Protein AF-A0AAV4CLC0-F1 (afdb_monomer_lite)

InterPro domains:
  IPR042799 Talin rod domain-containing protein 1 [PTHR47133] (7-175)

Sequence (178 aa):
MSGGSSSSSSSSSSGDTNARNITLVFDECHTRVQTVSELLLISCVPRPVFTTPSDLALIHDNFDGFRDRVIGQLNKMLLLSREVATQSHSKSIHWRQVSHRVKELTTVTVSLLELSAHISYLMAVKDGEGEGGVLANPGPVDSIHRLTQADLDIRFSCQRLKRSRINDLQPHLLVRKF

Secondary structure (DSSP, 8-state):
-------------HHHHHHHHHHHHHHHHHHHHHHHHIIIIIS-----S--STTTT--SHHHHHHHHHHHHHHHHHHHHHHHHHHHHHTSSS--HHHHHHHHHHHHHHHHHHHHHHHHHHHHHHHHS-TTTT-PPPPP-SSS-HHHHHHHHHHHHHHHHHHHHS-GGG--HHHH----

Radius of gyration: 23.05 Å; chains: 1; bounding box: 68×27×77 Å

pLDDT: mean 80.48, std 16.86, range [33.25, 98.25]

Organism: NCBI:txid259542

Structure (mmCIF, N/CA/C/O backbone):
data_AF-A0AAV4CLC0-F1
#
_entry.id   AF-A0AAV4CLC0-F1
#
loop_
_atom_site.group_PDB
_atom_site.id
_atom_site.type_symbol
_atom_site.label_atom_id
_atom_site.label_alt_id
_atom_site.label_comp_id
_atom_site.label_asym_id
_atom_site.label_entity_id
_atom_site.label_seq_id
_atom_site.pdbx_PDB_ins_code
_atom_site.Cartn_x
_atom_site.Cartn_y
_atom_site.Cartn_z
_atom_site.occupancy
_atom_site.B_iso_or_equiv
_atom_site.auth_seq_id
_atom_site.auth_comp_id
_atom_site.auth_asym_id
_atom_site.auth_atom_id
_atom_site.pdbx_PDB_model_num
ATOM 1 N N . MET A 1 1 ? -40.528 7.754 57.455 1.00 37.47 1 MET A N 1
ATOM 2 C CA . MET A 1 1 ? -39.877 6.431 57.558 1.00 37.47 1 MET A CA 1
ATOM 3 C C . MET A 1 1 ? -40.203 5.708 56.256 1.00 37.47 1 MET A C 1
ATOM 5 O O . MET A 1 1 ? -41.375 5.470 56.023 1.00 37.47 1 MET A O 1
ATOM 9 N N . SER A 1 2 ? -39.329 5.818 55.248 1.00 36.75 2 SER A N 1
ATOM 10 C CA . SER A 1 2 ? -38.358 4.772 54.831 1.00 36.75 2 SER A CA 1
ATOM 11 C C . SER A 1 2 ? -39.069 3.639 54.068 1.00 36.75 2 SER A C 1
ATOM 13 O O . SER A 1 2 ? -39.990 3.070 54.629 1.00 36.75 2 SER A O 1
ATOM 15 N N . GLY A 1 3 ? -38.757 3.227 52.835 1.00 33.25 3 GLY A N 1
ATOM 16 C CA . GLY A 1 3 ? -37.748 3.548 51.808 1.00 33.25 3 GLY A CA 1
ATOM 17 C C . GLY A 1 3 ? -38.359 3.215 50.420 1.00 33.25 3 GLY A C 1
ATOM 18 O O . GLY A 1 3 ? -39.459 2.679 50.361 1.00 33.25 3 GLY A O 1
ATOM 19 N N . GLY A 1 4 ? -37.819 3.615 49.264 1.00 33.44 4 GLY A N 1
ATOM 20 C CA . GLY A 1 4 ? -36.478 3.316 48.744 1.00 33.44 4 GLY A CA 1
ATOM 21 C C . GLY A 1 4 ? -36.472 1.914 48.111 1.00 33.44 4 GLY A C 1
ATOM 22 O O . GLY A 1 4 ? -36.418 0.939 48.849 1.00 33.44 4 GLY A O 1
ATOM 23 N N . SER A 1 5 ? -36.665 1.766 46.792 1.00 40.12 5 SER A N 1
ATOM 24 C CA . SER A 1 5 ? -35.644 1.369 45.779 1.00 40.12 5 SER A CA 1
ATOM 25 C C . SER A 1 5 ? -36.342 0.359 44.834 1.00 40.12 5 SER A C 1
ATOM 27 O O . SER A 1 5 ? -37.236 -0.337 45.293 1.00 40.12 5 SER A O 1
ATOM 29 N N . SER A 1 6 ? -36.070 0.179 43.543 1.00 35.38 6 SER A N 1
ATOM 30 C CA . SER A 1 6 ? -34.904 0.484 42.717 1.00 35.38 6 SER A CA 1
ATOM 31 C C . SER A 1 6 ? -35.300 0.404 41.235 1.00 35.38 6 SER A C 1
ATOM 33 O O . SER A 1 6 ? -35.921 -0.555 40.781 1.00 35.38 6 SER A O 1
ATOM 35 N N . SER A 1 7 ? -34.874 1.401 40.468 1.00 41.22 7 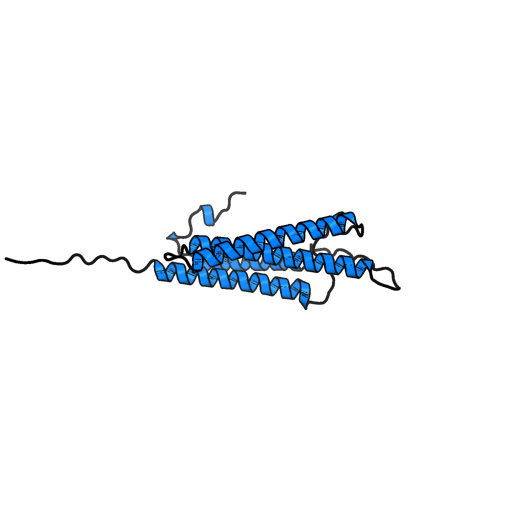SER A N 1
ATOM 36 C CA . SER A 1 7 ? -34.729 1.350 39.019 1.00 41.22 7 SER A CA 1
ATOM 37 C C . SER A 1 7 ? -33.510 0.491 38.660 1.00 41.22 7 SER A C 1
ATOM 39 O O . SER A 1 7 ? -32.392 0.787 39.077 1.00 41.22 7 SER A O 1
ATOM 41 N N . SER A 1 8 ? -33.699 -0.575 37.882 1.00 34.72 8 SER A N 1
ATOM 42 C CA . SER A 1 8 ? -32.598 -1.342 37.291 1.00 34.72 8 SER A CA 1
ATOM 43 C C . SER A 1 8 ? -32.290 -0.800 35.895 1.00 34.72 8 SER A C 1
ATOM 45 O O . SER A 1 8 ? -33.004 -1.073 34.930 1.00 34.72 8 SER A O 1
ATOM 47 N N . SER A 1 9 ? -31.230 -0.005 35.809 1.00 37.38 9 SER A N 1
ATOM 48 C CA . SER A 1 9 ? -30.619 0.493 34.581 1.00 37.38 9 SER A CA 1
ATOM 49 C C . SER A 1 9 ? -29.909 -0.635 33.823 1.00 37.38 9 SER A C 1
ATOM 51 O O . SER A 1 9 ? -28.953 -1.239 34.302 1.00 37.38 9 SER A O 1
ATOM 53 N N . SER A 1 10 ? -30.356 -0.901 32.598 1.00 40.41 10 SER A N 1
ATOM 54 C CA . SER A 1 10 ? -29.668 -1.754 31.629 1.00 40.41 10 SER A CA 1
ATOM 55 C C . SER A 1 10 ? -28.707 -0.914 30.781 1.00 40.41 10 SER A C 1
ATOM 57 O O . SER A 1 10 ? -29.134 -0.249 29.837 1.00 40.41 10 SER A O 1
ATOM 59 N N . SER A 1 11 ? -27.409 -0.943 31.082 1.00 42.81 11 SER A N 1
ATOM 60 C CA . SER A 1 11 ? -26.384 -0.372 30.195 1.00 42.81 11 SER A CA 1
ATOM 61 C C . SER A 1 11 ? -25.010 -1.003 30.439 1.00 42.81 11 SER A C 1
ATOM 63 O O . SER A 1 11 ? -24.164 -0.433 31.124 1.00 42.81 11 SER A O 1
ATOM 65 N N . SER A 1 12 ? -24.779 -2.191 29.878 1.00 39.47 12 SER A N 1
ATOM 66 C CA . SER A 1 12 ? -23.481 -2.882 29.950 1.00 39.47 12 SER A CA 1
ATOM 67 C C . SER A 1 12 ? -23.240 -3.845 28.771 1.00 39.47 12 SER A C 1
ATOM 69 O O . SER A 1 12 ? -22.819 -4.976 28.966 1.00 39.47 12 SER A O 1
ATOM 71 N N . SER A 1 13 ? -23.494 -3.420 27.523 1.00 46.19 13 SER A N 1
ATOM 72 C CA . SER A 1 13 ? -23.220 -4.249 26.320 1.00 46.19 13 SER A CA 1
ATOM 73 C C . SER A 1 13 ? -22.359 -3.579 25.232 1.00 46.19 13 SER A C 1
ATOM 75 O O . SER A 1 13 ? -21.949 -4.225 24.264 1.00 46.19 13 SER A O 1
ATOM 77 N N . SER A 1 14 ? -22.026 -2.294 25.381 1.00 51.78 14 SER A N 1
ATOM 78 C CA . SER A 1 14 ? -21.306 -1.532 24.347 1.00 51.78 14 SER A CA 1
ATOM 79 C C . SER A 1 14 ? -19.787 -1.769 24.337 1.00 51.78 14 SER A C 1
ATOM 81 O O . SER A 1 14 ? -19.145 -1.538 23.315 1.00 51.78 14 SER A O 1
ATOM 83 N N . GLY A 1 15 ? -19.196 -2.231 25.445 1.00 52.69 15 GLY A N 1
ATOM 84 C CA . GLY A 1 15 ? -17.746 -2.454 25.567 1.00 52.69 15 GLY A CA 1
ATOM 85 C C . GLY A 1 15 ? -17.244 -3.649 24.750 1.00 52.69 15 GLY A C 1
ATOM 86 O O . GLY A 1 15 ? -16.343 -3.502 23.924 1.00 52.69 15 GLY A O 1
ATOM 87 N N . ASP A 1 16 ? -17.891 -4.806 24.902 1.00 55.47 16 ASP A N 1
ATOM 88 C CA . ASP A 1 16 ? -17.457 -6.069 24.283 1.00 55.47 16 ASP A CA 1
ATOM 89 C C . ASP A 1 16 ? -17.610 -6.080 22.760 1.00 55.47 16 ASP A C 1
ATOM 91 O O . ASP A 1 16 ? -16.800 -6.662 22.035 1.00 55.47 16 ASP A O 1
ATOM 95 N N . THR A 1 17 ? -18.638 -5.398 22.252 1.00 61.34 17 THR A N 1
ATOM 96 C CA . THR A 1 17 ? -18.890 -5.298 20.808 1.00 61.34 17 THR A CA 1
ATOM 97 C C . THR A 1 17 ? -17.809 -4.459 20.117 1.00 61.34 17 THR A C 1
ATOM 99 O O . THR A 1 17 ? -17.371 -4.792 19.015 1.00 61.34 17 THR A O 1
ATOM 102 N N . ASN A 1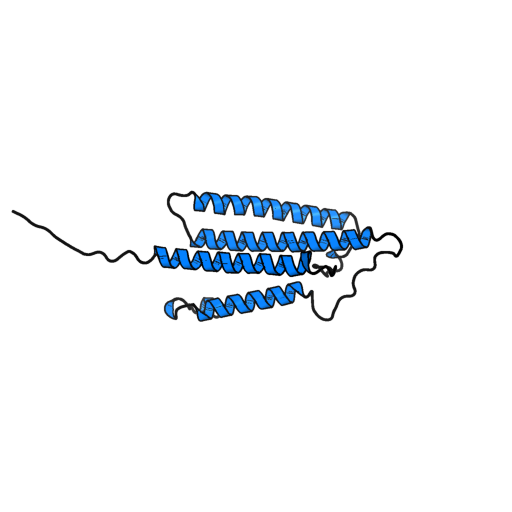 18 ? -17.318 -3.410 20.788 1.00 65.06 18 ASN A N 1
ATOM 103 C CA . ASN A 1 18 ? -16.240 -2.560 20.282 1.00 65.06 18 ASN A CA 1
ATOM 104 C C . ASN A 1 18 ? -14.872 -3.255 20.365 1.00 65.06 18 ASN A C 1
ATOM 106 O O . ASN A 1 18 ? -14.096 -3.165 19.414 1.00 65.06 18 ASN A O 1
ATOM 110 N N . ALA A 1 19 ? -14.615 -4.004 21.444 1.00 64.31 19 ALA A N 1
ATOM 111 C CA . ALA A 1 19 ? -13.394 -4.792 21.622 1.00 64.31 19 ALA A CA 1
ATOM 112 C C . ALA A 1 19 ? -13.263 -5.933 20.587 1.00 64.31 19 ALA A C 1
ATOM 114 O O . ALA A 1 19 ? -12.201 -6.145 20.011 1.00 64.31 19 ALA A O 1
ATOM 115 N N . ARG A 1 20 ? -14.355 -6.639 20.264 1.00 68.56 20 ARG A N 1
ATOM 116 C CA . ARG A 1 20 ? -14.332 -7.671 19.207 1.00 68.56 20 ARG A CA 1
ATOM 117 C C . ARG A 1 20 ? -14.130 -7.083 17.811 1.00 68.56 20 ARG A C 1
ATOM 119 O O . ARG A 1 20 ? -13.479 -7.701 16.973 1.00 68.56 20 ARG A O 1
ATOM 126 N N . ASN A 1 21 ? -14.675 -5.894 17.552 1.00 79.62 21 ASN A N 1
ATOM 127 C CA . ASN A 1 21 ? -14.516 -5.216 16.267 1.00 79.62 21 ASN A CA 1
ATOM 128 C C . ASN A 1 21 ? -13.054 -4.808 16.025 1.00 79.62 21 ASN A C 1
ATOM 130 O O . ASN A 1 21 ? -12.527 -5.043 14.941 1.00 79.62 21 ASN A O 1
ATOM 134 N N . ILE A 1 22 ? -12.373 -4.274 17.046 1.00 85.88 22 ILE A N 1
ATOM 135 C CA . ILE A 1 22 ? -10.964 -3.887 16.918 1.00 85.88 22 ILE A CA 1
ATOM 136 C C . ILE A 1 22 ? -10.052 -5.103 16.684 1.00 85.88 22 ILE A C 1
ATOM 138 O O . ILE A 1 22 ? -9.174 -5.018 15.833 1.00 85.88 22 ILE A O 1
ATOM 142 N N . THR A 1 23 ? -10.287 -6.254 17.330 1.00 87.00 23 THR A N 1
ATOM 143 C CA . THR A 1 23 ? -9.504 -7.480 17.066 1.00 87.00 23 THR A CA 1
ATOM 144 C C . THR A 1 23 ? -9.607 -7.917 15.607 1.00 87.00 23 THR A C 1
ATOM 146 O O . THR A 1 23 ? -8.593 -8.240 15.002 1.00 87.00 23 THR A O 1
ATOM 149 N N . LEU A 1 24 ? -10.807 -7.867 15.016 1.00 87.06 24 LEU A N 1
ATOM 150 C CA . LEU A 1 24 ? -10.994 -8.178 13.594 1.00 87.06 24 LEU A CA 1
ATOM 151 C C . LEU A 1 24 ? -10.258 -7.197 12.679 1.00 87.06 24 LEU A C 1
ATOM 153 O O . LEU A 1 24 ? -9.751 -7.598 11.638 1.00 87.06 24 LEU A O 1
ATOM 157 N N . VAL A 1 25 ? -10.198 -5.918 13.058 1.00 89.94 25 VAL A N 1
ATOM 158 C CA . VAL A 1 25 ? -9.423 -4.918 12.315 1.00 89.94 25 VAL A CA 1
ATOM 159 C C . VAL A 1 25 ? -7.930 -5.216 12.402 1.00 89.94 25 VAL A C 1
ATOM 161 O O . VAL A 1 25 ? -7.255 -5.147 11.384 1.00 89.94 25 VAL A O 1
ATOM 164 N N . PHE A 1 26 ? -7.413 -5.565 13.581 1.00 91.88 26 PHE A N 1
ATOM 165 C CA . PHE A 1 26 ? -6.009 -5.952 13.724 1.00 91.88 26 PHE A CA 1
ATOM 166 C C . PHE A 1 26 ? -5.673 -7.212 12.930 1.00 91.88 26 PHE A C 1
ATOM 168 O O . PHE A 1 26 ? -4.633 -7.228 12.285 1.00 91.88 26 PHE A O 1
ATOM 175 N N . ASP A 1 27 ? -6.547 -8.218 12.938 1.00 91.81 27 ASP A N 1
ATOM 176 C CA . ASP A 1 27 ? -6.388 -9.443 12.148 1.00 91.81 27 ASP A CA 1
ATOM 177 C C . ASP A 1 27 ? -6.350 -9.130 10.643 1.00 91.81 27 ASP A C 1
ATOM 179 O O . ASP A 1 27 ? -5.390 -9.480 9.964 1.00 91.81 27 ASP A O 1
ATOM 183 N N . GLU A 1 28 ? -7.311 -8.340 10.140 1.00 92.19 28 GLU A N 1
ATOM 184 C CA . GLU A 1 28 ? -7.328 -7.867 8.746 1.00 92.19 28 GLU A CA 1
ATOM 185 C C . GLU A 1 28 ? -6.029 -7.129 8.382 1.00 92.19 28 GLU A C 1
ATOM 187 O O . GLU A 1 28 ? -5.407 -7.384 7.347 1.00 92.19 28 GLU A O 1
ATOM 192 N N . CYS A 1 29 ? -5.619 -6.196 9.240 1.00 93.69 29 CYS A N 1
ATOM 193 C CA . CYS A 1 29 ? -4.421 -5.396 9.052 1.00 93.69 29 CYS A CA 1
ATOM 194 C C . CYS A 1 29 ? -3.149 -6.253 9.068 1.00 93.69 29 CYS A C 1
ATOM 196 O O . CYS A 1 29 ? -2.279 -6.065 8.220 1.00 93.69 29 CYS A O 1
ATOM 198 N N . HIS A 1 30 ? -3.059 -7.204 9.996 1.00 94.94 30 HIS A N 1
ATOM 199 C CA . HIS A 1 30 ? -1.950 -8.142 10.112 1.00 94.94 30 HIS A CA 1
ATOM 200 C C . HIS A 1 30 ? -1.853 -9.031 8.872 1.00 94.94 30 HIS A C 1
ATOM 202 O O . HIS A 1 30 ? -0.804 -9.056 8.235 1.00 94.94 30 HIS A O 1
ATOM 208 N N . THR A 1 31 ? -2.948 -9.692 8.476 1.00 93.88 31 THR A N 1
ATOM 209 C CA . THR A 1 31 ? -2.988 -10.527 7.268 1.00 93.88 31 THR A CA 1
ATOM 210 C C . THR A 1 31 ? -2.586 -9.727 6.035 1.00 93.88 31 THR A C 1
ATOM 212 O O . THR A 1 31 ? -1.788 -10.208 5.238 1.00 93.88 31 THR A O 1
ATOM 215 N N . ARG A 1 32 ? -3.067 -8.484 5.889 1.00 92.69 32 ARG A N 1
ATOM 216 C CA . ARG A 1 32 ? -2.694 -7.633 4.751 1.00 92.69 32 ARG A CA 1
ATOM 217 C C . ARG A 1 32 ? -1.189 -7.351 4.715 1.00 92.69 32 ARG A C 1
ATOM 219 O O . ARG A 1 32 ? -0.576 -7.537 3.668 1.00 92.69 32 ARG A O 1
ATOM 226 N N . VAL A 1 33 ? -0.590 -6.934 5.833 1.00 93.31 33 VAL A N 1
ATOM 227 C CA . VAL A 1 33 ? 0.864 -6.685 5.904 1.00 93.31 33 VAL A CA 1
ATOM 228 C C . VAL A 1 33 ? 1.646 -7.967 5.628 1.00 93.31 33 VAL A C 1
ATOM 230 O O . VAL A 1 33 ? 2.573 -7.946 4.820 1.00 93.31 33 VAL A O 1
ATOM 233 N N . GLN A 1 34 ? 1.247 -9.079 6.248 1.00 92.94 34 GLN A N 1
ATOM 234 C CA . GLN A 1 34 ? 1.898 -10.372 6.080 1.00 92.94 34 GLN A CA 1
ATOM 235 C C . GLN A 1 34 ? 1.891 -10.808 4.611 1.00 92.94 34 GLN A C 1
ATOM 237 O O . GLN A 1 34 ? 2.957 -11.022 4.039 1.00 92.94 34 GLN A O 1
ATOM 242 N N . THR A 1 35 ? 0.724 -10.860 3.966 1.00 90.31 35 THR A N 1
ATOM 243 C CA . THR A 1 35 ? 0.608 -11.297 2.569 1.00 90.31 35 THR A CA 1
ATOM 244 C C . THR A 1 35 ? 1.413 -10.409 1.622 1.00 90.31 35 THR A C 1
ATOM 246 O O . THR A 1 35 ? 2.113 -10.923 0.754 1.00 90.31 35 THR A O 1
ATOM 249 N N . VAL A 1 36 ? 1.375 -9.081 1.791 1.00 88.81 36 VAL A N 1
ATOM 250 C CA . VAL A 1 36 ? 2.182 -8.174 0.956 1.00 88.81 36 VAL A CA 1
ATOM 251 C C . VAL A 1 36 ? 3.677 -8.414 1.173 1.00 88.81 36 VAL A C 1
ATOM 253 O O . VAL A 1 36 ? 4.430 -8.470 0.203 1.00 88.81 36 VAL A O 1
ATOM 256 N N . SER A 1 37 ? 4.115 -8.598 2.421 1.00 88.25 37 SER A N 1
ATOM 257 C CA . SER A 1 37 ? 5.522 -8.880 2.726 1.00 88.25 37 SER A CA 1
ATOM 258 C C . SER A 1 37 ? 5.993 -10.211 2.129 1.00 88.25 37 SER A C 1
ATOM 260 O O . SER A 1 37 ? 7.077 -10.274 1.552 1.00 88.25 37 SER A O 1
ATOM 262 N N . GLU A 1 38 ? 5.154 -11.247 2.172 1.00 87.81 38 GLU A N 1
ATOM 263 C CA . GLU A 1 38 ? 5.444 -12.552 1.577 1.00 87.81 38 GLU A CA 1
ATOM 264 C C . GLU A 1 38 ? 5.565 -12.455 0.051 1.00 87.81 38 GLU A C 1
ATOM 266 O O . GLU A 1 38 ? 6.513 -12.971 -0.541 1.00 87.81 38 GLU A O 1
ATOM 271 N N . LEU A 1 39 ? 4.653 -11.723 -0.590 1.00 85.75 39 LEU A N 1
ATOM 272 C CA . LEU A 1 39 ? 4.668 -11.529 -2.037 1.00 85.75 39 LEU A CA 1
ATOM 273 C C . LEU A 1 39 ? 5.849 -10.692 -2.519 1.00 85.75 39 LEU A C 1
ATOM 275 O O . LEU A 1 39 ? 6.413 -11.007 -3.563 1.00 85.75 39 LEU A O 1
ATOM 279 N N . LEU A 1 40 ? 6.200 -9.617 -1.813 1.00 84.56 40 LEU A N 1
ATOM 280 C CA . LEU A 1 40 ? 7.191 -8.652 -2.294 1.00 84.56 40 LEU A CA 1
ATOM 281 C C . LEU A 1 40 ? 8.619 -8.968 -1.851 1.00 84.56 40 LEU A C 1
ATOM 283 O O . LEU A 1 40 ? 9.549 -8.708 -2.607 1.00 84.56 40 LEU A O 1
ATOM 287 N N . LEU A 1 41 ? 8.804 -9.496 -0.640 1.00 72.38 41 LEU A N 1
ATOM 288 C CA . LEU A 1 41 ? 10.132 -9.694 -0.054 1.00 72.38 41 LEU A CA 1
ATOM 289 C C . LEU A 1 41 ? 10.546 -11.166 -0.016 1.00 72.38 41 LEU A C 1
ATOM 291 O O . LEU A 1 41 ? 11.727 -11.462 -0.167 1.00 72.38 41 LEU A O 1
ATOM 295 N N . ILE A 1 42 ? 9.596 -12.089 0.171 1.00 69.06 42 ILE A N 1
ATOM 296 C CA . ILE A 1 42 ? 9.898 -13.518 0.366 1.00 69.06 42 ILE A CA 1
ATOM 297 C C . ILE A 1 42 ? 9.804 -14.309 -0.947 1.00 69.06 42 ILE A C 1
ATOM 299 O O . ILE A 1 42 ? 10.502 -15.306 -1.105 1.00 69.06 42 ILE A O 1
ATOM 303 N N . SER A 1 43 ? 8.998 -13.869 -1.921 1.00 65.94 43 SER A N 1
ATOM 304 C CA . SER A 1 43 ? 8.793 -14.612 -3.177 1.00 65.94 43 SER A CA 1
ATOM 305 C C . SER A 1 43 ? 10.032 -14.704 -4.087 1.00 65.94 43 SER A C 1
ATOM 307 O O . SER A 1 43 ? 9.998 -15.455 -5.058 1.00 65.94 43 SER A O 1
ATOM 309 N N . CYS A 1 44 ? 11.126 -13.990 -3.782 1.00 60.53 44 CYS A N 1
ATOM 310 C CA . CYS A 1 44 ? 12.423 -14.009 -4.483 1.00 60.53 44 CYS A CA 1
ATOM 311 C C . CYS A 1 44 ? 12.385 -13.772 -6.007 1.00 60.53 44 CYS A C 1
ATOM 313 O O . CYS A 1 44 ? 13.417 -13.905 -6.662 1.00 60.53 44 CYS A O 1
ATOM 315 N N . VAL A 1 45 ? 11.242 -13.403 -6.595 1.00 70.12 45 VAL A N 1
ATOM 316 C CA . VAL A 1 45 ? 11.148 -13.039 -8.013 1.00 70.12 45 VAL A CA 1
ATOM 317 C C . VAL A 1 45 ? 11.177 -11.512 -8.116 1.00 70.12 45 VAL A C 1
ATOM 319 O O . VAL A 1 45 ? 10.153 -10.872 -7.864 1.00 70.12 45 VAL A O 1
ATOM 322 N N . PRO A 1 46 ? 12.315 -10.898 -8.491 1.00 71.88 46 PRO A N 1
ATOM 323 C CA . PRO A 1 46 ? 12.419 -9.449 -8.573 1.00 71.88 46 PRO A CA 1
ATOM 324 C C . PRO A 1 46 ? 11.529 -8.940 -9.710 1.00 71.88 46 PRO A C 1
ATOM 326 O O . PRO A 1 46 ? 11.763 -9.208 -10.890 1.00 71.88 46 PRO A O 1
ATOM 329 N N . ARG A 1 47 ? 10.470 -8.213 -9.356 1.00 82.00 47 ARG A N 1
ATOM 330 C CA . ARG A 1 47 ? 9.572 -7.549 -10.303 1.00 82.00 47 ARG A CA 1
ATOM 331 C C . ARG A 1 47 ? 9.333 -6.114 -9.848 1.00 82.00 47 ARG A C 1
ATOM 333 O O . ARG A 1 47 ? 9.208 -5.875 -8.646 1.00 82.00 47 ARG A O 1
ATOM 340 N N . PRO A 1 48 ? 9.222 -5.159 -10.782 1.00 86.50 48 PRO A N 1
ATOM 341 C CA . PRO A 1 48 ? 8.908 -3.791 -10.418 1.00 86.50 48 PRO A CA 1
ATOM 342 C C . PRO A 1 48 ? 7.491 -3.713 -9.841 1.00 86.50 48 PRO A C 1
ATOM 344 O O . PRO A 1 48 ? 6.529 -4.164 -10.462 1.00 86.50 48 PRO A O 1
ATOM 347 N N . VAL A 1 49 ? 7.363 -3.114 -8.655 1.00 88.56 49 VAL A N 1
ATOM 348 C CA . VAL A 1 49 ? 6.055 -2.831 -8.037 1.00 88.56 49 VAL A CA 1
ATOM 349 C C . VAL A 1 49 ? 5.332 -1.688 -8.754 1.00 88.56 49 VAL A C 1
ATOM 351 O O . VAL A 1 49 ? 4.125 -1.755 -8.987 1.00 88.56 49 VAL A O 1
ATOM 354 N N . PHE A 1 50 ? 6.076 -0.648 -9.136 1.00 88.31 50 PHE A N 1
ATOM 355 C CA . PHE A 1 50 ? 5.584 0.466 -9.938 1.00 88.31 50 PHE A CA 1
ATOM 356 C C . PHE A 1 50 ? 6.044 0.304 -11.389 1.00 88.31 50 PHE A C 1
ATOM 358 O O . PHE A 1 50 ? 7.223 0.093 -11.656 1.00 88.31 50 PHE A O 1
ATOM 365 N N . THR A 1 51 ? 5.097 0.361 -12.322 1.00 86.44 51 THR A N 1
ATOM 366 C CA . THR A 1 51 ? 5.315 0.051 -13.744 1.00 86.44 51 THR A CA 1
ATOM 367 C C . THR A 1 51 ? 5.269 1.283 -14.643 1.00 86.44 51 THR A C 1
ATOM 369 O O . THR A 1 51 ? 5.379 1.151 -15.861 1.00 86.44 51 THR A O 1
ATOM 372 N N . THR A 1 52 ? 5.098 2.486 -14.080 1.00 87.50 52 THR A N 1
ATOM 373 C CA . THR A 1 52 ? 5.095 3.700 -14.899 1.00 87.50 52 THR A CA 1
ATOM 374 C C . THR A 1 52 ? 6.503 3.969 -15.446 1.00 87.50 52 THR A C 1
ATOM 376 O O . THR A 1 52 ? 7.488 3.697 -14.753 1.00 87.50 52 THR A O 1
ATOM 379 N N . PRO A 1 53 ? 6.640 4.525 -16.664 1.00 85.44 53 PRO A N 1
ATOM 380 C CA . PRO A 1 53 ? 7.955 4.803 -17.242 1.00 85.44 53 PRO A CA 1
ATOM 381 C C . PRO A 1 53 ? 8.824 5.722 -16.374 1.00 85.44 53 PRO A C 1
ATOM 383 O O . PRO A 1 53 ? 10.038 5.549 -16.328 1.00 85.44 53 PRO A O 1
ATOM 386 N N . SER A 1 54 ? 8.208 6.672 -15.663 1.00 87.75 54 SER A N 1
ATOM 387 C CA . SER A 1 54 ? 8.901 7.564 -14.729 1.00 87.75 54 SER A CA 1
ATOM 388 C C . SER A 1 54 ? 9.449 6.828 -13.510 1.00 87.75 54 SER A C 1
ATOM 390 O O . SER A 1 54 ? 10.572 7.104 -13.107 1.00 87.75 54 SER A O 1
ATOM 392 N N . ASP A 1 55 ? 8.695 5.872 -12.955 1.00 89.19 55 ASP A N 1
ATOM 393 C CA . ASP A 1 55 ? 9.142 5.098 -11.790 1.00 89.19 55 ASP A CA 1
ATOM 394 C C . ASP A 1 55 ? 10.307 4.155 -12.155 1.00 89.19 55 ASP A C 1
ATOM 396 O O . ASP A 1 55 ? 11.184 3.914 -11.333 1.00 89.19 55 ASP A O 1
ATOM 400 N N . LEU A 1 56 ? 10.366 3.663 -13.400 1.00 89.19 56 LEU A N 1
ATOM 401 C CA . LEU A 1 56 ? 11.409 2.741 -13.878 1.00 89.19 56 LEU A CA 1
ATOM 402 C C . LEU A 1 56 ? 12.720 3.423 -14.305 1.00 89.19 56 LEU A C 1
ATOM 404 O O . LEU A 1 56 ? 13.684 2.736 -14.647 1.00 89.19 56 LEU A O 1
ATOM 408 N N . ALA A 1 57 ? 12.774 4.756 -14.322 1.00 88.19 57 ALA A N 1
ATOM 409 C CA . ALA A 1 57 ? 13.940 5.491 -14.796 1.00 88.19 57 ALA A CA 1
ATOM 410 C C . ALA A 1 57 ? 15.150 5.301 -13.858 1.00 88.19 57 ALA A C 1
ATOM 412 O O . ALA A 1 57 ? 15.107 5.661 -12.684 1.00 88.19 57 ALA A O 1
ATOM 413 N N . LEU A 1 58 ? 16.274 4.799 -14.377 1.00 86.19 58 LEU A N 1
ATOM 414 C CA . LEU A 1 58 ? 17.501 4.553 -13.599 1.00 86.19 58 LEU A CA 1
ATOM 415 C C . LEU A 1 58 ? 18.376 5.815 -13.449 1.00 86.19 58 LEU A C 1
ATOM 417 O O . LEU A 1 58 ? 19.599 5.759 -13.571 1.00 86.19 58 LEU A O 1
ATOM 421 N N . ILE A 1 59 ? 17.750 6.968 -13.209 1.00 87.94 59 ILE A N 1
ATOM 422 C CA . ILE A 1 59 ? 18.417 8.271 -13.060 1.00 87.94 59 ILE A CA 1
ATOM 423 C C . ILE A 1 59 ? 18.457 8.703 -11.593 1.00 87.94 59 ILE A C 1
ATOM 425 O O . ILE A 1 59 ? 17.571 8.347 -10.819 1.00 87.94 59 ILE A O 1
ATOM 429 N N . HIS A 1 60 ? 19.465 9.494 -11.216 1.00 86.38 60 HIS A N 1
ATOM 430 C CA . HIS A 1 60 ? 19.658 9.962 -9.837 1.00 86.38 60 HIS A CA 1
ATOM 431 C C . HIS A 1 60 ? 18.405 10.643 -9.260 1.00 86.38 60 HIS A C 1
ATOM 433 O O . HIS A 1 60 ? 17.959 10.276 -8.176 1.00 86.38 60 HIS A O 1
ATOM 439 N N . ASP A 1 61 ? 17.785 11.545 -10.025 1.00 90.38 61 ASP A N 1
ATOM 440 C CA . ASP A 1 61 ? 16.588 12.291 -9.610 1.00 90.38 61 ASP A CA 1
ATOM 441 C C . ASP A 1 61 ? 15.414 11.377 -9.226 1.00 90.38 61 ASP A C 1
ATOM 443 O O . ASP A 1 61 ? 14.638 11.690 -8.324 1.00 90.38 61 ASP A O 1
ATOM 447 N N . ASN A 1 62 ? 15.292 10.213 -9.874 1.00 91.94 62 ASN A N 1
ATOM 448 C CA . ASN A 1 62 ? 14.252 9.245 -9.540 1.00 91.94 62 ASN A CA 1
ATOM 449 C C . ASN A 1 62 ? 14.532 8.577 -8.182 1.00 91.94 62 ASN A C 1
ATOM 451 O O . ASN A 1 62 ? 13.630 8.441 -7.356 1.00 91.94 62 ASN A O 1
ATOM 455 N N . PHE A 1 63 ? 15.793 8.225 -7.899 1.00 92.81 63 PHE A N 1
ATOM 456 C CA . PHE A 1 63 ? 16.191 7.705 -6.586 1.00 92.81 63 PHE A CA 1
ATOM 457 C C . PHE A 1 63 ? 16.000 8.744 -5.470 1.00 92.81 63 PHE A C 1
ATOM 459 O O . PHE A 1 63 ? 15.540 8.379 -4.387 1.00 92.81 63 PHE A O 1
ATOM 466 N N . ASP A 1 64 ? 16.274 10.027 -5.731 1.00 94.62 64 ASP A N 1
ATOM 467 C CA . ASP A 1 64 ? 15.959 11.116 -4.795 1.00 94.62 64 ASP A CA 1
ATOM 468 C C . ASP A 1 64 ? 14.449 11.211 -4.535 1.00 94.62 64 ASP A C 1
ATOM 470 O O . ASP A 1 64 ? 14.020 11.264 -3.380 1.00 94.62 64 ASP A O 1
ATOM 474 N N . GLY A 1 65 ? 13.627 11.130 -5.586 1.00 95.25 65 GLY A N 1
ATOM 475 C CA . GLY A 1 65 ? 12.170 11.100 -5.457 1.00 95.25 65 GLY A CA 1
ATOM 476 C C . GLY A 1 65 ? 11.672 9.920 -4.614 1.00 95.25 65 GLY A C 1
ATOM 477 O O . GLY A 1 65 ? 10.800 10.081 -3.755 1.00 95.25 65 GLY A O 1
ATOM 478 N N . PHE A 1 66 ? 12.251 8.730 -4.795 1.00 95.94 66 PHE A N 1
ATOM 479 C CA . PHE A 1 66 ? 11.947 7.568 -3.959 1.00 95.94 66 PHE A CA 1
ATOM 480 C C . PHE A 1 66 ? 12.403 7.743 -2.508 1.00 95.94 66 PHE A C 1
ATOM 482 O O . PHE A 1 66 ? 11.643 7.405 -1.597 1.00 95.94 66 PHE A O 1
ATOM 489 N N . ARG A 1 67 ? 13.591 8.312 -2.270 1.00 96.31 67 ARG A N 1
ATOM 490 C CA . ARG A 1 67 ? 14.080 8.642 -0.92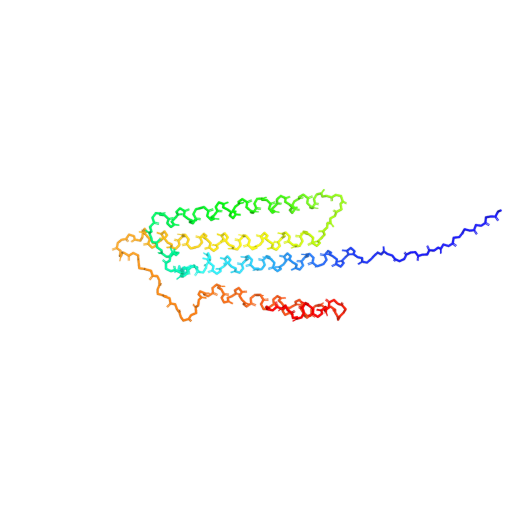3 1.00 96.31 67 ARG A CA 1
ATOM 491 C C . ARG A 1 67 ? 13.111 9.581 -0.209 1.00 96.31 67 ARG A C 1
ATOM 493 O O . ARG A 1 67 ? 12.727 9.314 0.929 1.00 96.31 67 ARG A O 1
ATOM 500 N N . ASP A 1 68 ? 12.675 10.642 -0.876 1.00 97.56 68 ASP A N 1
ATOM 501 C CA . ASP A 1 68 ? 11.772 11.634 -0.291 1.00 97.56 68 ASP A CA 1
ATOM 502 C C . ASP A 1 68 ? 10.390 11.024 0.008 1.00 97.56 68 ASP A C 1
ATOM 504 O O . ASP A 1 68 ? 9.810 11.270 1.072 1.00 97.56 68 ASP A O 1
ATOM 508 N N . ARG A 1 69 ? 9.892 10.133 -0.864 1.00 97.25 69 ARG A N 1
ATOM 509 C CA . ARG A 1 69 ? 8.679 9.332 -0.607 1.00 97.25 69 ARG A CA 1
ATOM 510 C C . ARG A 1 69 ? 8.839 8.437 0.624 1.00 97.25 69 ARG A C 1
ATOM 512 O O . ARG A 1 69 ? 7.934 8.410 1.459 1.00 97.25 69 ARG A O 1
ATOM 519 N N . VAL A 1 70 ? 9.969 7.739 0.769 1.00 97.75 70 VAL A N 1
ATOM 520 C CA . VAL A 1 70 ? 10.271 6.896 1.943 1.00 97.75 70 VAL A CA 1
ATOM 521 C C . VAL A 1 70 ? 10.287 7.730 3.223 1.00 97.75 70 VAL A C 1
ATOM 523 O O . VAL A 1 70 ? 9.618 7.370 4.192 1.00 97.75 70 VAL A O 1
ATOM 526 N N . ILE A 1 71 ? 10.973 8.877 3.221 1.00 98.00 71 ILE A N 1
ATOM 527 C CA . ILE A 1 71 ? 11.003 9.807 4.362 1.00 98.00 71 ILE A CA 1
ATOM 528 C C . ILE A 1 71 ? 9.582 10.262 4.724 1.00 98.00 71 ILE A C 1
ATOM 530 O O . ILE A 1 71 ? 9.197 10.234 5.896 1.00 98.00 71 ILE A O 1
ATOM 534 N N . GLY A 1 72 ? 8.773 10.627 3.726 1.00 98.19 72 GLY A N 1
ATOM 535 C CA . GLY A 1 72 ? 7.372 10.999 3.918 1.00 98.19 72 GLY A CA 1
ATOM 536 C C . GLY A 1 72 ? 6.545 9.895 4.588 1.00 98.19 72 GLY A C 1
ATOM 537 O O . GLY A 1 72 ? 5.808 10.170 5.540 1.00 98.19 72 GLY A O 1
ATOM 538 N N . GLN A 1 73 ? 6.701 8.640 4.149 1.00 97.94 73 GLN A N 1
ATOM 539 C CA . GLN A 1 73 ? 6.008 7.500 4.761 1.00 97.94 73 GLN A CA 1
ATOM 540 C C . GLN A 1 73 ? 6.490 7.224 6.190 1.00 97.94 73 GLN A C 1
ATOM 542 O O . GLN A 1 73 ? 5.659 7.019 7.073 1.00 97.94 73 GLN A O 1
ATOM 547 N N . LEU A 1 74 ? 7.798 7.280 6.457 1.00 98.12 74 LEU A N 1
ATOM 548 C CA . LEU A 1 74 ? 8.353 7.084 7.803 1.00 98.12 74 LEU A CA 1
ATOM 549 C C . LEU A 1 74 ? 7.854 8.147 8.791 1.00 98.12 74 LEU A C 1
ATOM 551 O O . LEU A 1 74 ? 7.442 7.815 9.905 1.00 98.12 74 LEU A O 1
ATOM 555 N N . ASN A 1 75 ? 7.803 9.413 8.373 1.00 98.25 75 ASN A N 1
ATOM 556 C CA . ASN A 1 75 ? 7.253 10.498 9.189 1.00 98.25 75 ASN A CA 1
ATOM 557 C C . ASN A 1 75 ? 5.771 10.269 9.514 1.00 98.25 75 ASN A C 1
ATOM 559 O O . ASN A 1 75 ? 5.344 10.429 10.662 1.00 98.25 75 ASN A O 1
ATOM 563 N N . LYS A 1 76 ? 4.984 9.840 8.520 1.00 97.94 76 LYS A N 1
ATOM 564 C CA . LYS A 1 76 ? 3.570 9.507 8.715 1.00 97.94 76 LYS A CA 1
ATOM 565 C C . LYS A 1 76 ? 3.392 8.295 9.636 1.00 97.94 76 LYS A C 1
ATOM 567 O O . LYS A 1 76 ? 2.527 8.322 10.510 1.00 97.94 76 LYS A O 1
ATOM 572 N N . MET A 1 77 ? 4.227 7.267 9.493 1.00 97.38 77 MET A N 1
ATOM 573 C CA . MET A 1 77 ? 4.233 6.081 10.354 1.00 97.38 77 MET A CA 1
ATOM 574 C C . MET A 1 77 ? 4.528 6.447 11.810 1.00 97.38 77 MET A C 1
ATOM 576 O O . MET A 1 77 ? 3.830 5.980 12.713 1.00 97.38 77 MET A O 1
ATOM 580 N N . LEU A 1 78 ? 5.517 7.315 12.045 1.00 97.75 78 LEU A N 1
ATOM 581 C CA . LEU A 1 78 ? 5.865 7.804 13.378 1.00 97.75 78 LEU A CA 1
ATOM 582 C C . LEU A 1 78 ? 4.690 8.540 14.033 1.00 97.75 78 LEU A C 1
ATOM 584 O O . LEU A 1 78 ? 4.372 8.276 15.194 1.00 97.75 78 LEU A O 1
ATOM 588 N N . LEU A 1 79 ? 4.031 9.439 13.295 1.00 97.38 79 LEU A N 1
ATOM 589 C CA . LEU A 1 79 ? 2.861 10.171 13.783 1.00 97.38 79 LEU A CA 1
ATOM 590 C C . LEU A 1 79 ? 1.719 9.215 14.152 1.00 97.38 79 LEU A C 1
ATOM 592 O O . LEU A 1 79 ? 1.233 9.243 15.280 1.00 97.38 79 LEU A O 1
ATOM 596 N N . LEU A 1 80 ? 1.339 8.324 13.234 1.00 96.81 80 LEU A N 1
ATOM 597 C CA . LEU A 1 80 ? 0.247 7.373 13.447 1.00 96.81 80 LEU A CA 1
ATOM 598 C C . LEU A 1 80 ? 0.534 6.417 14.611 1.00 96.81 80 LEU A C 1
ATOM 600 O O . LEU A 1 80 ? -0.353 6.155 15.421 1.00 96.81 80 LEU A O 1
ATOM 604 N N . SER A 1 81 ? 1.777 5.950 14.749 1.00 95.50 81 SER A N 1
ATOM 605 C CA . SER A 1 81 ? 2.185 5.085 15.863 1.00 95.50 81 SER A CA 1
ATOM 606 C C . SER A 1 81 ? 2.053 5.800 17.211 1.00 95.50 81 SER A C 1
ATOM 608 O O . SER A 1 81 ? 1.554 5.219 18.175 1.00 95.50 81 SER A O 1
ATOM 610 N N . ARG A 1 82 ? 2.429 7.086 17.279 1.00 95.19 82 ARG A N 1
ATOM 611 C CA . ARG A 1 82 ? 2.231 7.921 18.477 1.00 95.19 82 ARG A CA 1
ATOM 612 C C . ARG A 1 82 ? 0.750 8.137 18.780 1.00 95.19 82 ARG A C 1
ATOM 614 O O . ARG A 1 82 ? 0.347 8.051 19.938 1.00 95.19 82 ARG A O 1
ATOM 621 N N . GLU A 1 83 ? -0.075 8.385 17.767 1.00 93.50 83 GLU A N 1
ATOM 622 C CA . GLU A 1 83 ? -1.524 8.539 17.943 1.00 93.50 83 GLU A CA 1
ATOM 623 C C . GLU A 1 83 ? -2.187 7.253 18.464 1.00 93.50 83 GLU A C 1
ATOM 625 O O . GLU A 1 83 ? -3.025 7.313 19.362 1.00 93.50 83 GLU A O 1
ATOM 630 N N . VAL A 1 84 ? -1.785 6.080 17.966 1.00 92.56 84 VAL A N 1
ATOM 631 C CA . VAL A 1 84 ? -2.286 4.791 18.473 1.00 92.56 84 VAL A CA 1
ATOM 632 C C . VAL A 1 84 ? -1.850 4.570 19.924 1.00 92.56 84 VAL A C 1
ATOM 634 O O . VAL A 1 84 ? -2.690 4.254 20.767 1.00 92.56 84 VAL A O 1
ATOM 637 N N . ALA A 1 85 ? -0.570 4.795 20.240 1.00 91.44 85 ALA A N 1
ATOM 638 C CA . ALA A 1 85 ? -0.037 4.612 21.592 1.00 91.44 85 ALA A CA 1
ATOM 639 C C . ALA A 1 85 ? -0.688 5.562 22.617 1.00 91.44 85 ALA A C 1
ATOM 641 O O . ALA A 1 85 ? -1.065 5.163 23.719 1.00 91.44 85 ALA A O 1
ATOM 642 N N . THR A 1 86 ? -0.873 6.834 22.263 1.00 91.25 86 THR A N 1
ATOM 643 C CA . THR A 1 86 ? -1.525 7.812 23.153 1.00 91.25 86 THR A CA 1
ATOM 644 C C . THR A 1 86 ? -2.987 7.456 23.429 1.00 91.25 86 THR A C 1
ATOM 646 O O . THR A 1 86 ? -3.445 7.587 24.567 1.00 91.25 86 THR A O 1
ATOM 649 N N . GLN A 1 87 ? -3.714 6.930 22.438 1.00 86.19 87 GLN A N 1
ATOM 650 C CA . GLN A 1 87 ? -5.080 6.434 22.629 1.00 86.19 87 GLN A CA 1
ATOM 651 C C . GLN A 1 87 ? -5.133 5.169 23.493 1.00 86.19 87 GLN A C 1
ATOM 653 O O . GLN A 1 87 ? -6.048 5.042 24.303 1.00 86.19 87 GLN A O 1
ATOM 658 N N . SER A 1 88 ? -4.155 4.260 23.388 1.00 81.50 88 SER A N 1
ATOM 659 C CA . SER A 1 88 ? -4.110 3.063 24.241 1.00 81.50 88 SER A CA 1
ATOM 660 C C . SER A 1 88 ? -3.772 3.371 25.701 1.00 81.50 88 SER A C 1
ATOM 662 O O . SER A 1 88 ? -4.217 2.652 26.589 1.00 81.50 88 SER A O 1
ATOM 664 N N . HIS A 1 89 ? -3.018 4.443 25.964 1.00 82.81 89 HIS A N 1
ATOM 665 C CA . HIS A 1 89 ? -2.678 4.891 27.322 1.00 82.81 89 HIS A CA 1
ATOM 666 C C . HIS A 1 89 ? -3.686 5.884 27.926 1.00 82.81 89 HIS A C 1
ATOM 668 O O . HIS A 1 89 ? -3.536 6.303 29.075 1.00 82.81 89 HIS A O 1
ATOM 674 N N . SER A 1 90 ? -4.718 6.276 27.177 1.00 85.44 90 SER A N 1
ATOM 675 C CA . SER A 1 90 ? -5.744 7.205 27.652 1.00 85.44 90 SER A CA 1
ATOM 676 C C . SER A 1 90 ? -6.711 6.536 28.635 1.00 85.44 90 SER A C 1
ATOM 678 O O . SER A 1 90 ? -7.044 5.362 28.504 1.00 85.44 90 SER A O 1
ATOM 680 N N . LYS A 1 91 ? -7.238 7.307 29.601 1.00 79.31 91 LYS A N 1
ATOM 681 C CA . LYS A 1 91 ? -8.217 6.818 30.600 1.00 79.31 91 LYS A CA 1
ATOM 682 C C . LYS A 1 91 ? -9.526 6.295 29.981 1.00 79.31 91 LYS A C 1
ATOM 684 O O . LYS A 1 91 ? -10.242 5.541 30.628 1.00 79.31 91 LYS A O 1
ATOM 689 N N . SER A 1 92 ? -9.843 6.716 28.754 1.00 84.31 92 SER A N 1
ATOM 690 C CA . SER A 1 92 ? -10.979 6.243 27.960 1.00 84.31 92 SER A CA 1
ATOM 691 C C . SER A 1 92 ? -10.519 5.987 26.525 1.00 84.31 92 SER A C 1
ATOM 693 O O . SER A 1 92 ? -10.048 6.909 25.855 1.00 84.31 92 SER A O 1
ATOM 695 N N . ILE A 1 93 ? -10.638 4.739 26.065 1.00 84.69 93 ILE A N 1
ATOM 696 C CA . ILE A 1 93 ? -10.180 4.311 24.738 1.00 84.69 93 ILE A CA 1
ATOM 697 C C . ILE A 1 93 ? -11.309 4.485 23.723 1.00 84.69 93 ILE A C 1
ATOM 699 O O . ILE A 1 93 ? -12.358 3.839 23.801 1.00 84.69 93 ILE A O 1
ATOM 703 N N . HIS A 1 94 ? -11.065 5.307 22.704 1.00 86.81 94 HIS A N 1
ATOM 704 C CA . HIS A 1 94 ? -11.983 5.476 21.582 1.00 86.81 94 HIS A CA 1
ATOM 705 C C . HIS A 1 94 ? -11.689 4.435 20.498 1.00 86.81 94 HIS A C 1
ATOM 707 O O . HIS A 1 94 ? -11.022 4.718 19.503 1.00 86.81 94 HIS A O 1
ATOM 713 N N . TRP A 1 95 ? -12.221 3.221 20.665 1.00 85.19 95 TRP A N 1
ATOM 714 C CA . TRP A 1 95 ? -11.944 2.075 19.783 1.00 85.19 95 TRP A CA 1
ATOM 715 C C . TRP A 1 95 ? -12.127 2.364 18.291 1.00 85.19 95 TRP A C 1
ATOM 717 O O . TRP A 1 95 ? -11.321 1.926 17.482 1.00 85.19 95 TRP A O 1
ATOM 727 N N . ARG A 1 96 ? -13.133 3.161 17.912 1.00 84.69 96 ARG A N 1
ATOM 728 C CA . ARG A 1 96 ? -13.352 3.557 16.511 1.00 84.69 96 ARG A CA 1
ATOM 729 C C . ARG A 1 96 ? -12.183 4.365 15.939 1.00 84.69 96 ARG A C 1
ATOM 731 O O . ARG A 1 96 ? -11.791 4.140 14.797 1.00 84.69 96 ARG A O 1
ATOM 738 N N . GLN A 1 97 ? -11.641 5.296 16.722 1.00 87.75 97 GLN A N 1
ATOM 739 C CA . GLN A 1 97 ? -10.506 6.122 16.318 1.00 87.75 97 GLN A CA 1
ATOM 740 C C . GLN A 1 97 ? -9.235 5.277 16.235 1.00 87.75 97 GLN A C 1
ATOM 742 O O . GLN A 1 97 ? -8.510 5.374 15.249 1.00 87.75 97 GLN A O 1
ATOM 747 N N . VAL A 1 98 ? -9.019 4.384 17.206 1.00 90.75 98 VAL A N 1
ATOM 748 C CA . VAL A 1 98 ? -7.908 3.421 17.177 1.00 90.75 98 VAL A CA 1
ATOM 749 C C . VAL A 1 98 ? -7.990 2.543 15.927 1.00 90.75 98 VAL A C 1
ATOM 751 O O . VAL A 1 98 ? -7.021 2.483 15.178 1.00 90.75 98 VAL A O 1
ATOM 754 N N . SER A 1 99 ? -9.152 1.952 15.623 1.00 90.38 99 SER A N 1
ATOM 755 C CA . SER A 1 99 ? -9.354 1.155 14.403 1.00 90.38 99 SER A CA 1
ATOM 756 C C . SER A 1 99 ? -9.018 1.939 13.135 1.00 90.38 99 SER A C 1
ATOM 758 O O . SER A 1 99 ? -8.419 1.392 12.214 1.00 90.38 99 SER A O 1
ATOM 760 N N . HIS A 1 100 ? -9.404 3.217 13.068 1.00 90.81 100 HIS A N 1
ATOM 761 C CA . HIS A 1 100 ? -9.100 4.069 11.921 1.00 90.81 100 HIS A CA 1
ATOM 762 C C . HIS A 1 100 ? -7.593 4.303 11.775 1.00 90.81 100 HIS A C 1
ATOM 764 O O . HIS A 1 100 ? -7.045 4.118 10.691 1.00 90.81 100 HIS A O 1
ATOM 770 N N . ARG A 1 101 ? -6.909 4.646 12.872 1.00 94.19 101 ARG A N 1
ATOM 771 C CA . ARG A 1 101 ? -5.461 4.890 12.858 1.00 94.19 101 ARG A CA 1
ATOM 772 C C . ARG A 1 101 ? -4.650 3.641 12.567 1.00 94.19 101 ARG A C 1
ATOM 774 O O . ARG A 1 101 ? -3.675 3.728 11.835 1.00 94.19 101 ARG A O 1
ATOM 781 N N . VAL A 1 102 ? -5.075 2.483 13.063 1.00 94.69 102 VAL A N 1
ATOM 782 C CA . VAL A 1 102 ? -4.442 1.197 12.743 1.00 94.69 102 VAL A CA 1
ATOM 783 C C . VAL A 1 102 ? -4.575 0.886 11.251 1.00 94.69 102 VAL A C 1
ATOM 785 O O . VAL A 1 102 ? -3.596 0.489 10.633 1.00 94.69 102 VAL A O 1
ATOM 788 N N . LYS A 1 103 ? -5.740 1.133 10.638 1.00 93.81 103 LYS A N 1
ATOM 789 C CA . LYS A 1 103 ? -5.913 0.967 9.185 1.00 93.81 103 LYS A CA 1
ATOM 790 C C . LYS A 1 103 ? -5.019 1.908 8.383 1.00 93.81 103 LYS A C 1
ATOM 792 O O . LYS A 1 103 ? -4.373 1.467 7.440 1.00 93.81 103 LYS A O 1
ATOM 797 N N . GLU A 1 104 ? -4.947 3.182 8.766 1.00 95.81 104 GLU A N 1
ATOM 798 C CA . GLU A 1 104 ? -4.034 4.135 8.125 1.00 95.81 104 GLU A CA 1
ATOM 799 C C . GLU A 1 104 ? -2.568 3.727 8.293 1.00 95.81 104 GLU A C 1
ATOM 801 O O . GLU A 1 104 ? -1.797 3.832 7.339 1.00 95.81 104 GLU A O 1
ATOM 806 N N . LEU A 1 105 ? -2.191 3.239 9.478 1.00 96.62 105 LEU A N 1
ATOM 807 C CA . LEU A 1 105 ? -0.845 2.753 9.764 1.00 96.62 105 LEU A CA 1
ATOM 808 C C . LEU A 1 105 ? -0.505 1.564 8.864 1.00 96.62 105 LEU A C 1
ATOM 810 O O . LEU A 1 105 ? 0.548 1.567 8.239 1.00 96.62 105 LEU A O 1
ATOM 814 N N . THR A 1 106 ? -1.425 0.611 8.707 1.00 95.75 106 THR A N 1
ATOM 815 C CA . THR A 1 106 ? -1.280 -0.513 7.775 1.00 95.75 106 THR A CA 1
ATOM 816 C C . THR A 1 106 ? -1.092 -0.058 6.334 1.00 95.75 106 THR A C 1
ATOM 818 O O . THR A 1 106 ? -0.200 -0.568 5.661 1.00 95.75 106 THR A O 1
ATOM 821 N N . THR A 1 107 ? -1.867 0.920 5.856 1.00 94.81 107 THR A N 1
ATOM 822 C CA . THR A 1 107 ? -1.685 1.474 4.505 1.00 94.81 107 THR A CA 1
ATOM 823 C C . THR A 1 107 ? -0.293 2.083 4.326 1.00 94.81 107 THR A C 1
ATOM 825 O O . THR A 1 107 ? 0.342 1.877 3.294 1.00 94.81 107 THR A O 1
ATOM 828 N N . VAL A 1 108 ? 0.206 2.810 5.330 1.00 97.12 108 VAL A N 1
ATOM 829 C CA . VAL A 1 108 ? 1.558 3.392 5.305 1.00 97.12 108 VAL A CA 1
ATOM 830 C C . VAL A 1 108 ? 2.631 2.303 5.316 1.00 97.12 108 VAL A C 1
ATOM 832 O O . VAL A 1 108 ? 3.582 2.384 4.543 1.00 97.12 108 VAL A O 1
ATOM 835 N N . THR A 1 109 ? 2.468 1.262 6.134 1.00 96.00 109 THR A N 1
ATOM 836 C CA . THR A 1 109 ? 3.387 0.118 6.176 1.00 96.00 109 THR A CA 1
ATOM 837 C C . THR A 1 109 ? 3.442 -0.611 4.836 1.00 96.00 109 THR A C 1
ATOM 839 O O . THR A 1 109 ? 4.534 -0.862 4.337 1.00 96.00 109 THR A O 1
ATOM 842 N N . VAL A 1 110 ? 2.292 -0.901 4.220 1.00 93.44 110 VAL A N 1
ATOM 843 C CA . VAL A 1 110 ? 2.227 -1.511 2.881 1.00 93.44 110 VAL A CA 1
ATOM 844 C C . VAL A 1 110 ? 2.932 -0.629 1.852 1.00 93.44 110 VAL A C 1
ATOM 846 O O . VAL A 1 110 ? 3.792 -1.121 1.131 1.00 93.44 110 VAL A O 1
ATOM 849 N N . SER A 1 111 ? 2.666 0.680 1.849 1.00 94.50 111 SER A N 1
ATOM 850 C CA . SER A 1 111 ? 3.330 1.608 0.926 1.00 94.50 111 SER A CA 1
ATOM 851 C C . SER A 1 111 ? 4.852 1.634 1.102 1.00 94.50 111 SER A C 1
ATOM 853 O O . SER A 1 111 ? 5.593 1.698 0.124 1.00 94.50 111 SER A O 1
ATOM 855 N N . LEU A 1 112 ? 5.342 1.543 2.341 1.00 95.50 112 LEU A N 1
ATOM 856 C CA . LEU A 1 112 ? 6.773 1.466 2.621 1.00 95.50 112 LEU A CA 1
ATOM 857 C C . LEU A 1 112 ? 7.393 0.153 2.114 1.00 95.50 112 LEU A C 1
ATOM 859 O O . LEU A 1 112 ? 8.502 0.179 1.580 1.00 95.50 112 LEU A O 1
ATOM 863 N N . LEU A 1 113 ? 6.684 -0.975 2.239 1.00 92.75 113 LEU A N 1
ATOM 864 C CA . LEU A 1 113 ? 7.112 -2.264 1.680 1.00 92.75 113 LEU A CA 1
ATOM 865 C C . LEU A 1 113 ? 7.180 -2.212 0.149 1.00 92.75 113 LEU A C 1
ATOM 867 O O . LEU A 1 113 ? 8.182 -2.629 -0.426 1.00 92.75 113 LEU A O 1
ATOM 871 N N . GLU A 1 114 ? 6.159 -1.652 -0.503 1.00 91.56 114 GLU A N 1
ATOM 872 C CA . GLU A 1 114 ? 6.121 -1.453 -1.957 1.00 91.56 114 GLU A CA 1
ATOM 873 C C . GLU A 1 114 ? 7.287 -0.586 -2.448 1.00 91.56 114 GLU A C 1
ATOM 875 O O . GLU A 1 114 ? 7.980 -0.956 -3.397 1.00 91.56 114 GLU A O 1
ATOM 880 N N . LEU A 1 115 ? 7.527 0.552 -1.783 1.00 93.69 115 LEU A N 1
ATOM 881 C CA . LEU A 1 115 ? 8.656 1.439 -2.072 1.00 93.69 115 LEU A CA 1
ATOM 882 C C . LEU A 1 115 ? 9.985 0.704 -1.915 1.00 93.69 115 LEU A C 1
ATOM 884 O O . LEU A 1 115 ? 10.822 0.769 -2.808 1.00 93.69 115 LEU A O 1
ATOM 888 N N . SER A 1 116 ? 10.162 -0.018 -0.810 1.00 92.44 116 SER A N 1
ATOM 889 C CA . SER A 1 116 ? 11.411 -0.728 -0.524 1.00 92.44 116 SER A CA 1
ATOM 890 C C . SER A 1 116 ? 11.680 -1.809 -1.568 1.00 92.44 1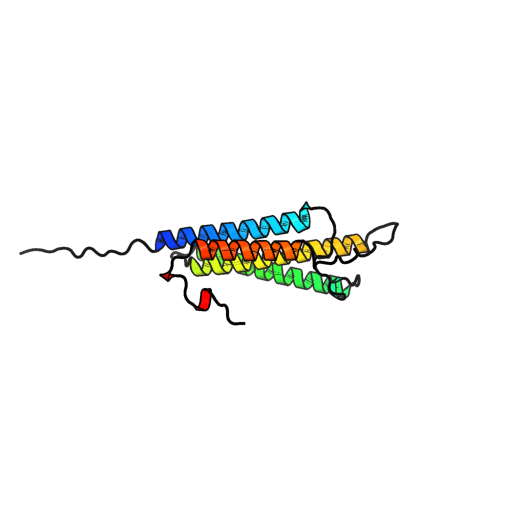16 SER A C 1
ATOM 892 O O . SER A 1 116 ? 12.758 -1.835 -2.150 1.00 92.44 116 SER A O 1
ATOM 894 N N . ALA A 1 117 ? 10.681 -2.640 -1.879 1.00 90.62 117 ALA A N 1
ATOM 895 C CA . ALA A 1 117 ? 10.800 -3.681 -2.895 1.00 90.62 117 ALA A CA 1
ATOM 896 C C . ALA A 1 117 ? 11.110 -3.098 -4.283 1.00 90.62 117 ALA A C 1
ATOM 898 O O . ALA A 1 117 ? 11.945 -3.632 -5.014 1.00 90.62 117 ALA A O 1
ATOM 899 N N . HIS A 1 118 ? 10.481 -1.976 -4.643 1.00 91.19 118 HIS A N 1
ATOM 900 C CA . HIS A 1 118 ? 10.751 -1.317 -5.914 1.00 91.19 118 HIS A CA 1
ATOM 901 C C . HIS A 1 118 ? 12.157 -0.710 -5.982 1.00 91.19 118 HIS A C 1
ATOM 903 O O . HIS A 1 118 ? 12.853 -0.911 -6.972 1.00 91.19 118 HIS A O 1
ATOM 909 N N . ILE A 1 119 ? 12.603 -0.015 -4.933 1.00 92.19 119 ILE A N 1
ATOM 910 C CA . ILE A 1 119 ? 13.961 0.542 -4.862 1.00 92.19 119 ILE A CA 1
ATOM 911 C C . ILE A 1 119 ? 14.993 -0.586 -4.945 1.00 92.19 119 ILE A C 1
ATOM 913 O O . ILE A 1 119 ? 15.938 -0.480 -5.722 1.00 92.19 119 ILE A O 1
ATOM 917 N N . SER A 1 120 ? 14.789 -1.688 -4.215 1.00 89.69 120 SER A N 1
ATOM 918 C CA . SER A 1 120 ? 15.653 -2.871 -4.299 1.00 89.69 120 SER A CA 1
ATOM 919 C C . SER A 1 120 ? 15.705 -3.448 -5.714 1.00 89.69 120 SER A C 1
ATOM 921 O O . SER A 1 120 ? 16.785 -3.795 -6.182 1.00 89.69 120 SER A O 1
ATOM 923 N N . TYR A 1 121 ? 14.572 -3.501 -6.422 1.00 89.06 121 TYR A N 1
ATOM 924 C CA . TYR A 1 121 ? 14.538 -3.890 -7.831 1.00 89.06 121 TYR A CA 1
ATOM 925 C C . TYR A 1 121 ? 15.365 -2.937 -8.711 1.00 89.06 121 TYR A C 1
ATOM 927 O O . TYR A 1 121 ? 16.202 -3.402 -9.479 1.00 89.06 121 TYR A O 1
ATOM 935 N N . LEU A 1 122 ? 15.188 -1.616 -8.583 1.00 90.31 122 LEU A N 1
ATOM 936 C CA . LEU A 1 122 ? 15.942 -0.639 -9.381 1.00 90.31 122 LEU A CA 1
ATOM 937 C C . LEU A 1 122 ? 17.446 -0.702 -9.100 1.00 90.31 122 LEU A C 1
ATOM 939 O O . LEU A 1 122 ? 18.241 -0.611 -10.031 1.00 90.31 122 LEU A O 1
ATOM 943 N N . MET A 1 123 ? 17.837 -0.882 -7.836 1.00 89.06 123 MET A N 1
ATOM 944 C CA . MET A 1 123 ? 19.236 -1.074 -7.453 1.00 89.06 123 MET A CA 1
ATOM 945 C C . MET A 1 123 ? 19.809 -2.352 -8.061 1.00 89.06 123 MET A C 1
ATOM 947 O O . MET A 1 123 ? 20.871 -2.303 -8.665 1.00 89.06 123 MET A O 1
ATOM 951 N N . A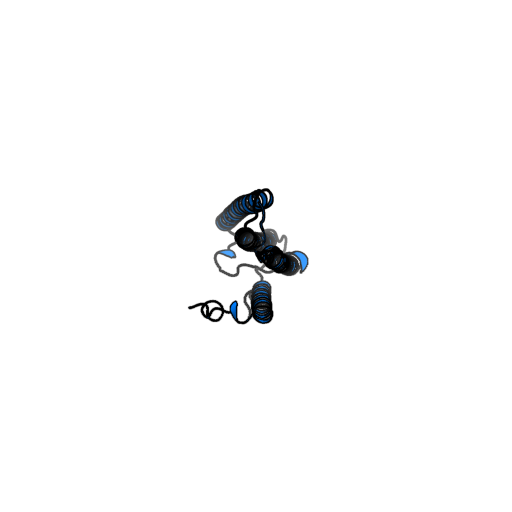LA A 1 124 ? 19.087 -3.473 -7.983 1.00 87.75 124 ALA A N 1
ATOM 952 C CA . ALA A 1 124 ? 19.532 -4.734 -8.574 1.00 87.75 124 ALA A CA 1
ATOM 953 C C . ALA A 1 124 ? 19.700 -4.645 -10.101 1.00 87.75 124 ALA A C 1
ATOM 955 O O . ALA A 1 124 ? 20.625 -5.231 -10.655 1.00 87.75 124 ALA A O 1
ATOM 956 N N . VAL A 1 125 ? 18.831 -3.896 -10.786 1.00 87.88 125 VAL A N 1
ATOM 957 C CA . VAL A 1 125 ? 18.961 -3.640 -12.228 1.00 87.88 125 VAL A CA 1
ATOM 958 C C . VAL A 1 125 ? 20.151 -2.718 -12.519 1.00 87.88 125 VAL A C 1
ATOM 960 O O . VAL A 1 125 ? 20.895 -2.963 -13.465 1.00 87.88 125 VAL A O 1
ATOM 963 N N . LYS A 1 126 ? 20.348 -1.669 -11.714 1.00 86.25 126 LYS A N 1
ATOM 964 C CA . LYS A 1 126 ? 21.436 -0.697 -11.886 1.00 86.25 126 LYS A CA 1
ATOM 965 C C . LYS A 1 126 ? 22.819 -1.308 -11.634 1.00 86.25 126 LYS A C 1
ATOM 967 O O . LYS A 1 126 ? 23.733 -1.052 -12.411 1.00 86.25 126 LYS A O 1
ATOM 972 N N . ASP A 1 127 ? 22.945 -2.098 -10.572 1.00 80.06 127 ASP A N 1
ATOM 973 C CA . ASP A 1 127 ? 24.208 -2.658 -10.075 1.00 80.06 127 ASP A CA 1
ATOM 974 C C . ASP A 1 127 ? 24.448 -4.099 -10.568 1.00 80.06 127 ASP A C 1
ATOM 976 O O . ASP A 1 127 ? 25.363 -4.771 -10.099 1.00 80.06 127 ASP A O 1
ATOM 980 N N . GLY A 1 128 ? 23.629 -4.602 -11.501 1.00 72.50 128 GLY A N 1
ATOM 981 C CA . GLY A 1 128 ? 23.801 -5.916 -12.120 1.00 72.50 128 GLY A CA 1
ATOM 982 C C . GLY A 1 128 ? 25.089 -5.985 -12.944 1.00 72.50 128 GLY A C 1
ATOM 983 O O . GLY A 1 128 ? 25.078 -5.741 -14.152 1.00 72.50 128 GLY A O 1
ATOM 984 N N . GLU A 1 129 ? 26.207 -6.282 -12.282 1.00 49.09 129 GLU A N 1
ATOM 985 C CA . GLU A 1 129 ? 27.535 -6.394 -12.880 1.00 49.09 129 GLU A CA 1
ATOM 986 C C . GLU A 1 129 ? 27.588 -7.526 -13.925 1.00 49.09 129 GLU A C 1
ATOM 988 O O . GLU A 1 129 ? 27.228 -8.670 -13.651 1.00 49.09 129 GLU A O 1
ATOM 993 N N . GLY A 1 130 ? 28.074 -7.213 -15.132 1.00 52.50 130 GLY A N 1
ATOM 994 C CA . GLY A 1 130 ? 28.512 -8.197 -16.134 1.00 52.50 130 GLY A CA 1
ATOM 995 C C . GLY A 1 130 ? 27.587 -8.424 -17.337 1.00 52.50 130 GLY A C 1
ATOM 996 O O . GLY A 1 130 ? 28.098 -8.553 -18.445 1.00 52.50 130 GLY A O 1
ATOM 997 N N . GLU A 1 131 ? 26.261 -8.409 -17.170 1.00 56.59 131 GLU A N 1
ATOM 998 C CA . GLU A 1 131 ? 25.308 -8.667 -18.278 1.00 56.59 131 GLU A CA 1
ATOM 999 C C . GLU A 1 131 ? 24.420 -7.469 -18.653 1.00 56.59 131 GLU A C 1
ATOM 1001 O O . GLU A 1 131 ? 23.691 -7.533 -19.640 1.00 56.59 131 GLU A O 1
ATOM 1006 N N . GLY A 1 132 ? 24.523 -6.347 -17.930 1.00 59.16 132 GLY A N 1
ATOM 1007 C CA . GLY A 1 132 ? 23.643 -5.194 -18.114 1.00 59.16 132 GLY A CA 1
ATOM 1008 C C . GLY A 1 132 ? 22.236 -5.539 -17.639 1.00 59.16 132 GLY A C 1
ATOM 1009 O O . GLY A 1 132 ? 21.463 -6.152 -18.369 1.00 59.16 132 GLY A O 1
ATOM 1010 N N . GLY A 1 133 ? 21.901 -5.166 -16.401 1.00 66.12 133 GLY A N 1
ATOM 1011 C CA . GLY A 1 133 ? 20.588 -5.453 -15.828 1.00 66.12 133 GLY A CA 1
ATOM 1012 C C . GLY A 1 133 ? 19.462 -5.012 -16.766 1.00 66.12 133 GLY A C 1
ATOM 1013 O O . GLY A 1 133 ? 19.276 -3.825 -17.036 1.00 66.12 133 GLY A O 1
ATOM 1014 N N . VAL A 1 134 ? 18.714 -5.983 -17.293 1.00 78.81 134 VAL A N 1
ATOM 1015 C CA . VAL A 1 134 ? 17.577 -5.726 -18.178 1.00 78.81 134 VAL A CA 1
ATOM 1016 C C . VAL A 1 134 ? 16.331 -5.573 -17.321 1.00 78.81 134 VAL A C 1
ATOM 1018 O O . VAL A 1 134 ? 16.053 -6.394 -16.445 1.00 78.81 134 VAL A O 1
ATOM 1021 N N . LEU A 1 135 ? 15.556 -4.521 -17.584 1.00 83.94 135 LEU A N 1
ATOM 1022 C CA . LEU A 1 135 ? 14.260 -4.348 -16.942 1.00 83.94 135 LEU A CA 1
ATOM 1023 C C . LEU A 1 135 ? 13.362 -5.558 -17.233 1.00 83.94 135 LEU A C 1
ATOM 1025 O O . LEU A 1 135 ? 13.271 -6.041 -18.360 1.00 83.94 135 LEU A O 1
ATOM 1029 N N . ALA A 1 136 ? 12.663 -6.033 -16.209 1.00 82.50 136 ALA A N 1
ATOM 1030 C CA . ALA A 1 136 ? 11.714 -7.117 -16.346 1.00 82.50 136 ALA A CA 1
ATOM 1031 C C . ALA A 1 136 ? 10.610 -6.749 -17.351 1.00 82.50 136 ALA A C 1
ATOM 1033 O O . ALA A 1 136 ? 9.967 -5.705 -17.235 1.00 82.50 136 ALA A O 1
ATOM 1034 N N . ASN A 1 137 ? 10.342 -7.653 -18.296 1.00 80.38 137 ASN A N 1
ATOM 1035 C CA . ASN A 1 137 ? 9.256 -7.475 -19.255 1.00 80.38 137 ASN A CA 1
ATOM 1036 C C . ASN A 1 137 ? 7.895 -7.429 -18.532 1.00 80.38 137 ASN A C 1
ATOM 1038 O O . ASN A 1 137 ? 7.633 -8.300 -17.685 1.00 80.38 137 ASN A O 1
ATOM 1042 N N . PRO A 1 138 ? 7.023 -6.457 -18.860 1.00 75.88 138 PRO A N 1
ATOM 1043 C CA . PRO A 1 138 ? 5.687 -6.374 -18.290 1.00 75.88 138 PRO A CA 1
ATOM 1044 C C . PRO A 1 138 ? 4.843 -7.571 -18.739 1.00 75.88 138 PRO A C 1
ATOM 1046 O O . PRO A 1 138 ? 4.875 -7.985 -19.898 1.00 75.88 138 PRO A O 1
ATOM 1049 N N . GLY A 1 139 ? 4.102 -8.150 -17.795 1.00 74.50 139 GLY A N 1
ATOM 1050 C CA . GLY A 1 139 ? 3.133 -9.207 -18.073 1.00 74.50 139 GLY A CA 1
ATOM 1051 C C . GLY A 1 139 ? 1.762 -8.647 -18.472 1.00 74.50 139 GLY A C 1
ATOM 1052 O O . GLY A 1 139 ? 1.541 -7.441 -18.398 1.00 74.50 139 GLY A O 1
ATOM 1053 N N . PRO A 1 140 ? 0.804 -9.519 -18.834 1.00 69.12 140 PRO A N 1
ATOM 1054 C CA . PRO A 1 140 ? -0.557 -9.117 -19.205 1.00 69.12 140 PRO A CA 1
ATOM 1055 C C . PRO A 1 140 ? -1.392 -8.565 -18.036 1.00 69.12 140 PRO A C 1
ATOM 1057 O O . PRO A 1 140 ? -2.474 -8.031 -18.260 1.00 69.12 140 PRO A O 1
ATOM 1060 N N . VAL A 1 141 ? -0.922 -8.715 -16.793 1.00 67.38 141 VAL A N 1
ATOM 1061 C CA . VAL A 1 141 ? -1.578 -8.207 -15.583 1.00 67.38 141 VAL A CA 1
ATOM 1062 C C . VAL A 1 141 ? -0.610 -7.289 -14.845 1.00 67.38 141 VAL A C 1
ATOM 1064 O O . VAL A 1 141 ? 0.552 -7.650 -14.638 1.00 67.38 141 VAL A O 1
ATOM 1067 N N . ASP A 1 142 ? -1.111 -6.133 -14.409 1.00 63.19 142 ASP A N 1
ATOM 1068 C CA . ASP A 1 142 ? -0.403 -5.204 -13.528 1.00 63.19 142 ASP A CA 1
ATOM 1069 C C . ASP A 1 142 ? -0.040 -5.908 -12.215 1.00 63.19 142 ASP A C 1
ATOM 1071 O O . ASP A 1 142 ? -0.914 -6.126 -11.388 1.00 63.19 142 ASP A O 1
ATOM 1075 N N . SER A 1 143 ? 1.239 -6.264 -12.045 1.00 71.88 143 SER A N 1
ATOM 1076 C CA . SER A 1 143 ? 1.897 -6.863 -10.864 1.00 71.88 143 SER A CA 1
ATOM 1077 C C . SER A 1 143 ? 1.032 -7.809 -9.995 1.00 71.88 143 SER A C 1
ATOM 1079 O O . SER A 1 143 ? 0.089 -7.389 -9.332 1.00 71.88 143 SER A O 1
ATOM 1081 N N . ILE A 1 144 ? 1.420 -9.083 -9.867 1.00 76.56 144 ILE A N 1
ATOM 1082 C CA . ILE A 1 144 ? 0.723 -10.113 -9.051 1.00 76.56 144 ILE A CA 1
ATOM 1083 C C . ILE A 1 144 ? 0.328 -9.618 -7.642 1.00 76.56 144 ILE A C 1
ATOM 1085 O O . ILE A 1 144 ? -0.736 -9.961 -7.119 1.00 76.56 144 ILE A O 1
ATOM 1089 N N . HIS A 1 145 ? 1.159 -8.763 -7.049 1.00 78.81 145 HIS A N 1
ATOM 1090 C CA . HIS A 1 145 ? 0.893 -8.091 -5.783 1.00 78.81 145 HIS A CA 1
ATOM 1091 C C . HIS A 1 145 ? -0.430 -7.285 -5.780 1.00 78.81 145 HIS A C 1
ATOM 1093 O O . HIS A 1 145 ? -1.238 -7.469 -4.872 1.00 78.81 145 HIS A O 1
ATOM 1099 N N . ARG A 1 146 ? -0.707 -6.463 -6.804 1.00 82.25 146 ARG A N 1
ATOM 1100 C CA . ARG A 1 146 ? -1.937 -5.650 -6.890 1.00 82.25 146 ARG A CA 1
ATOM 1101 C C . ARG A 1 146 ? -3.183 -6.513 -7.027 1.00 82.25 146 ARG A C 1
ATOM 1103 O O . ARG A 1 146 ? -4.198 -6.229 -6.395 1.00 82.25 146 ARG A O 1
ATOM 1110 N N . LEU A 1 147 ? -3.097 -7.583 -7.818 1.00 84.88 147 LEU A N 1
ATOM 1111 C CA . LEU A 1 147 ? -4.187 -8.550 -7.939 1.00 84.88 147 LEU A CA 1
ATOM 1112 C C . LEU A 1 147 ? -4.475 -9.222 -6.592 1.00 84.88 147 LEU A C 1
ATOM 1114 O O . LEU A 1 147 ? -5.632 -9.372 -6.210 1.00 84.88 147 LEU A O 1
ATOM 1118 N N . THR A 1 148 ? -3.428 -9.577 -5.848 1.00 84.62 148 THR A N 1
ATOM 1119 C CA . THR A 1 148 ? -3.593 -10.187 -4.524 1.00 84.62 148 THR A CA 1
ATOM 1120 C C . THR A 1 148 ? -4.163 -9.196 -3.511 1.00 84.62 148 THR A C 1
ATOM 1122 O O . THR A 1 148 ? -5.024 -9.559 -2.715 1.00 84.62 148 THR A O 1
ATOM 1125 N N . GLN A 1 149 ? -3.758 -7.926 -3.568 1.00 83.50 149 GLN A N 1
ATOM 1126 C CA . GLN A 1 149 ? -4.357 -6.879 -2.744 1.00 83.50 149 GLN A CA 1
ATOM 1127 C C . GLN A 1 149 ? -5.852 -6.708 -3.051 1.00 83.50 149 GLN A C 1
ATOM 1129 O O . GLN A 1 149 ? -6.655 -6.626 -2.123 1.00 83.50 149 GLN A O 1
ATOM 1134 N N . ALA A 1 150 ? -6.241 -6.735 -4.330 1.00 87.56 150 ALA A N 1
ATOM 1135 C CA . ALA A 1 150 ? -7.646 -6.700 -4.727 1.00 87.56 150 ALA A CA 1
ATOM 1136 C C . ALA A 1 150 ? -8.426 -7.932 -4.227 1.00 87.56 150 ALA A C 1
ATOM 1138 O O . ALA A 1 150 ? -9.540 -7.782 -3.726 1.00 87.56 150 ALA A O 1
ATOM 1139 N N . ASP A 1 151 ? -7.844 -9.136 -4.299 1.00 88.75 151 ASP A N 1
ATOM 1140 C CA . ASP A 1 151 ? -8.447 -10.355 -3.736 1.00 88.75 151 ASP A CA 1
ATOM 1141 C C . ASP A 1 151 ? -8.667 -10.225 -2.221 1.00 88.75 151 ASP A C 1
ATOM 1143 O O . ASP A 1 151 ? -9.762 -10.497 -1.725 1.00 88.75 151 ASP A O 1
ATOM 1147 N N . LEU A 1 152 ? -7.671 -9.730 -1.479 1.00 87.06 152 LEU A N 1
ATOM 1148 C CA . LEU A 1 152 ? -7.804 -9.465 -0.045 1.00 87.06 152 LEU A CA 1
ATOM 1149 C C . LEU A 1 152 ? -8.911 -8.445 0.246 1.00 87.06 152 LEU A C 1
ATOM 1151 O O . LEU A 1 152 ? -9.759 -8.687 1.107 1.00 87.06 152 LEU A O 1
ATOM 1155 N N . ASP A 1 153 ? -8.953 -7.334 -0.488 1.00 86.88 153 ASP A N 1
ATOM 1156 C CA . ASP A 1 153 ? -9.971 -6.294 -0.317 1.00 86.88 153 ASP A CA 1
ATOM 1157 C C . ASP A 1 153 ? -11.387 -6.837 -0.552 1.00 86.88 153 ASP A C 1
ATOM 1159 O O . ASP A 1 153 ? -12.306 -6.543 0.226 1.00 86.88 153 ASP A O 1
ATOM 1163 N N . ILE A 1 154 ? -11.564 -7.679 -1.575 1.00 90.25 154 ILE A N 1
ATOM 1164 C CA . ILE A 1 154 ? -12.828 -8.366 -1.859 1.00 90.25 154 ILE A CA 1
ATOM 1165 C C . ILE A 1 154 ? -13.172 -9.325 -0.719 1.00 90.25 154 ILE A C 1
ATOM 1167 O O . ILE A 1 154 ? -14.279 -9.259 -0.178 1.00 90.25 154 ILE A O 1
ATOM 1171 N N . ARG A 1 155 ? -12.236 -10.183 -0.297 1.00 88.94 155 ARG A N 1
ATOM 1172 C CA . ARG A 1 155 ? -12.458 -11.159 0.782 1.00 88.94 155 ARG A CA 1
ATOM 1173 C C . ARG A 1 155 ? -12.860 -10.487 2.084 1.00 88.94 155 ARG A C 1
ATOM 1175 O O . ARG A 1 155 ? -13.866 -10.882 2.677 1.00 88.94 155 ARG A O 1
ATOM 1182 N N . PHE A 1 156 ? -12.134 -9.457 2.508 1.00 85.69 156 PHE A N 1
ATOM 1183 C CA . PHE A 1 156 ? -12.444 -8.721 3.730 1.00 85.69 156 PHE A CA 1
ATOM 1184 C C . PHE A 1 156 ? -13.775 -7.978 3.624 1.00 85.69 156 PHE A C 1
ATOM 1186 O O . PHE A 1 156 ? -14.560 -7.985 4.574 1.00 85.69 156 PHE A O 1
ATOM 1193 N N . SER A 1 157 ? -14.092 -7.407 2.459 1.00 85.25 157 SER A N 1
ATOM 1194 C CA . SER A 1 157 ? -15.395 -6.777 2.217 1.00 85.25 157 SER A CA 1
ATOM 1195 C C . SER A 1 157 ? -16.538 -7.789 2.316 1.00 85.25 157 SER A C 1
ATOM 1197 O O . SER A 1 157 ? -17.497 -7.566 3.058 1.00 85.25 157 SER A O 1
ATOM 1199 N N . CYS A 1 158 ? -16.415 -8.948 1.665 1.00 88.06 158 CYS A N 1
ATOM 1200 C CA . CYS A 1 158 ? -17.394 -10.028 1.755 1.00 88.06 158 CYS A CA 1
ATOM 1201 C C . CYS A 1 158 ? -17.525 -10.572 3.184 1.00 88.06 158 CYS A C 1
ATOM 1203 O O . CYS A 1 158 ? -18.634 -10.837 3.645 1.00 88.06 158 CYS A O 1
ATOM 1205 N N . GLN A 1 159 ? -16.417 -10.734 3.908 1.00 85.81 159 GLN A N 1
ATOM 1206 C CA . GLN A 1 159 ? -16.424 -11.223 5.286 1.00 85.81 159 GLN A CA 1
ATOM 1207 C C . GLN A 1 159 ? -17.092 -10.229 6.240 1.00 85.81 159 GLN A C 1
ATOM 1209 O O . GLN A 1 159 ? -17.846 -10.642 7.122 1.00 85.81 159 GLN A O 1
ATOM 1214 N N . ARG A 1 160 ? -16.864 -8.925 6.044 1.00 80.94 160 ARG A N 1
ATOM 1215 C CA . ARG A 1 160 ? -17.563 -7.864 6.776 1.00 80.94 160 ARG A CA 1
ATOM 1216 C C . ARG A 1 160 ? -19.062 -7.916 6.506 1.00 80.94 160 ARG A C 1
ATOM 1218 O O . ARG A 1 160 ? -19.818 -8.007 7.465 1.00 80.94 160 ARG A O 1
ATOM 1225 N N . LEU A 1 161 ? -19.480 -7.967 5.238 1.00 83.38 161 LEU A N 1
ATOM 1226 C CA . LEU A 1 161 ? -20.896 -8.076 4.863 1.00 83.38 161 LEU A CA 1
ATOM 1227 C C . LEU A 1 161 ? -21.566 -9.314 5.476 1.00 83.38 161 LEU A C 1
ATOM 1229 O O . LEU A 1 161 ? -22.660 -9.205 6.019 1.00 83.38 161 LEU A O 1
ATOM 1233 N N . LYS A 1 162 ? -20.890 -10.472 5.465 1.00 85.56 162 LYS A N 1
ATOM 1234 C CA . LYS A 1 162 ? -21.388 -11.716 6.080 1.00 85.56 162 LYS A CA 1
ATOM 1235 C C . LYS A 1 162 ? -21.569 -11.622 7.600 1.00 85.56 162 LYS A C 1
ATOM 1237 O O . LYS A 1 162 ? -22.396 -12.339 8.150 1.00 85.56 162 LYS A O 1
ATOM 1242 N N . ARG A 1 163 ? -20.772 -10.797 8.288 1.00 82.31 163 ARG A N 1
ATOM 1243 C CA . ARG A 1 163 ? -20.803 -10.643 9.756 1.00 82.31 163 ARG A CA 1
ATOM 1244 C C . ARG A 1 163 ? -21.670 -9.473 10.226 1.00 82.31 163 ARG A C 1
ATOM 1246 O O . ARG A 1 163 ? -22.018 -9.425 11.406 1.00 82.31 163 ARG A O 1
ATOM 1253 N N . SER A 1 164 ? -21.993 -8.531 9.344 1.00 78.75 164 SER A N 1
ATOM 1254 C CA . SER A 1 164 ? -22.837 -7.380 9.656 1.00 78.75 164 SER A CA 1
ATOM 1255 C C . SER A 1 164 ? -24.272 -7.805 9.960 1.00 78.75 164 SER A C 1
ATOM 1257 O O . SER A 1 164 ? -24.852 -8.642 9.271 1.00 78.75 164 SER A O 1
ATOM 1259 N N . ARG A 1 165 ? -24.876 -7.198 10.986 1.00 80.44 165 ARG A N 1
ATOM 1260 C CA . ARG A 1 165 ? -26.310 -7.355 11.254 1.00 80.44 165 ARG A CA 1
ATOM 1261 C C . ARG A 1 165 ? -27.105 -6.485 10.286 1.00 80.44 165 ARG A C 1
ATOM 1263 O O . ARG A 1 165 ? -26.616 -5.447 9.849 1.00 80.44 165 ARG A O 1
ATOM 1270 N N . ILE A 1 166 ? -28.358 -6.857 10.021 1.00 78.31 166 ILE A N 1
ATOM 1271 C CA . ILE A 1 166 ? -29.250 -6.107 9.118 1.00 78.31 166 ILE A CA 1
ATOM 1272 C C . ILE A 1 166 ? -29.366 -4.620 9.507 1.00 78.31 166 ILE A C 1
ATOM 1274 O O . ILE A 1 166 ? -29.351 -3.755 8.642 1.00 78.31 166 ILE A O 1
ATOM 1278 N N . ASN A 1 167 ? -29.370 -4.316 10.810 1.00 76.06 167 ASN A N 1
ATOM 1279 C CA . ASN A 1 167 ? -29.468 -2.947 11.334 1.00 76.06 167 ASN A CA 1
ATOM 1280 C C . ASN A 1 167 ? -28.182 -2.124 11.145 1.00 76.06 167 ASN A C 1
ATOM 1282 O O . ASN A 1 167 ? -28.235 -0.896 11.154 1.00 76.06 167 ASN A O 1
ATOM 1286 N N . ASP A 1 168 ? -27.040 -2.792 10.966 1.00 70.75 168 ASP A N 1
ATOM 1287 C CA . ASP A 1 168 ? -25.740 -2.155 10.740 1.00 70.75 168 ASP A CA 1
ATOM 1288 C C . ASP A 1 168 ? -25.466 -1.944 9.238 1.00 70.75 168 ASP A C 1
ATOM 1290 O O . ASP A 1 168 ? -24.546 -1.214 8.870 1.00 70.75 168 ASP A O 1
ATOM 1294 N N . LEU A 1 169 ? -26.254 -2.573 8.356 1.00 75.69 169 LEU A N 1
ATOM 1295 C CA . LEU A 1 169 ? -26.15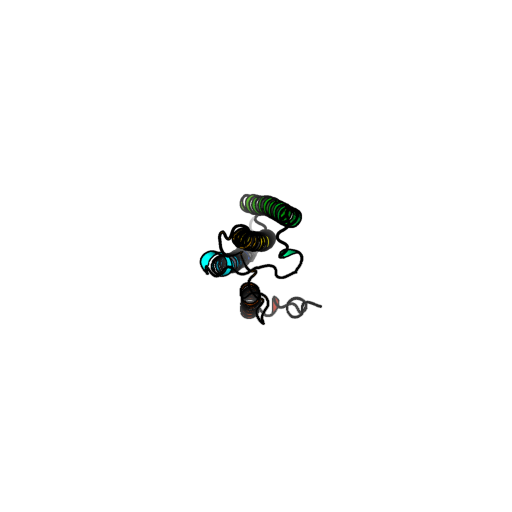5 -2.458 6.900 1.00 75.69 169 LEU A CA 1
ATOM 1296 C C . LEU A 1 169 ? -26.926 -1.229 6.410 1.00 75.69 169 LEU A C 1
ATOM 1298 O O . LEU A 1 169 ? -27.985 -1.325 5.793 1.00 75.69 169 LEU A O 1
ATOM 1302 N N . GLN A 1 170 ? -26.388 -0.044 6.690 1.00 74.88 170 GLN A N 1
ATOM 1303 C CA . GLN A 1 170 ? -26.961 1.186 6.150 1.00 74.88 170 GLN A CA 1
ATOM 1304 C C . GLN A 1 170 ? -26.766 1.250 4.621 1.00 74.88 170 GLN A C 1
ATOM 1306 O O . GLN A 1 170 ? -25.723 0.818 4.125 1.00 74.88 170 GLN A O 1
ATOM 1311 N N . PRO A 1 171 ? -27.713 1.817 3.847 1.00 75.56 171 PRO A N 1
ATOM 1312 C CA . PRO A 1 171 ? -27.650 1.818 2.379 1.00 75.56 171 PRO A CA 1
ATOM 1313 C C . PRO A 1 171 ? -26.346 2.391 1.802 1.00 75.56 171 PRO A C 1
ATOM 1315 O O . PRO A 1 171 ? -25.833 1.898 0.801 1.00 75.56 171 PRO A O 1
ATOM 1318 N N . HIS A 1 172 ? -25.756 3.384 2.472 1.00 71.94 172 HIS A N 1
ATOM 1319 C CA . HIS A 1 172 ? -24.482 3.991 2.072 1.00 71.94 172 HIS A CA 1
ATOM 1320 C C . HIS A 1 172 ? -23.252 3.093 2.303 1.00 71.94 172 HIS A C 1
ATOM 1322 O O . HIS A 1 172 ? -22.175 3.387 1.792 1.00 71.94 172 HIS A O 1
ATOM 1328 N N . LEU A 1 173 ? -23.389 2.016 3.084 1.00 64.25 173 LEU A N 1
ATOM 1329 C CA . LEU A 1 173 ? -22.356 0.995 3.286 1.00 64.25 173 LEU A CA 1
ATOM 1330 C C . LEU A 1 173 ? -22.440 -0.123 2.238 1.00 64.25 173 LEU A C 1
ATOM 1332 O O . LEU A 1 173 ? -21.447 -0.807 2.009 1.00 64.25 173 LEU A O 1
ATOM 1336 N N . LEU A 1 174 ? -23.609 -0.300 1.613 1.00 67.44 174 LEU A N 1
ATOM 1337 C CA . LEU A 1 174 ? -23.852 -1.275 0.544 1.00 67.44 174 LEU A CA 1
ATOM 1338 C C . LEU A 1 174 ? -23.492 -0.717 -0.836 1.00 67.44 174 LEU A C 1
ATOM 1340 O O . LEU A 1 174 ? -23.038 -1.458 -1.702 1.00 67.44 174 LEU A O 1
ATOM 1344 N N . VAL A 1 175 ? -23.670 0.592 -1.029 1.00 70.75 175 VAL A N 1
ATOM 1345 C CA . VAL A 1 175 ? -23.343 1.289 -2.275 1.00 70.75 175 VAL A CA 1
ATOM 1346 C C . VAL A 1 175 ? -22.494 2.508 -1.934 1.00 70.75 175 VAL A C 1
ATOM 1348 O O . VAL A 1 175 ? -23.008 3.557 -1.541 1.00 70.75 175 VAL A O 1
ATOM 1351 N N . ARG A 1 176 ? -21.171 2.380 -2.077 1.00 52.28 176 ARG A N 1
ATOM 1352 C CA . ARG A 1 176 ? -20.276 3.541 -2.055 1.00 52.28 176 ARG A CA 1
ATOM 1353 C C . ARG A 1 176 ? -20.516 4.287 -3.368 1.00 52.28 176 ARG A C 1
ATOM 1355 O O . ARG A 1 176 ? -20.196 3.749 -4.422 1.00 52.28 176 ARG A O 1
ATOM 1362 N N . LYS A 1 177 ? -21.164 5.458 -3.315 1.00 36.34 177 LYS A N 1
ATOM 1363 C CA . LYS A 1 177 ? -21.387 6.287 -4.511 1.00 36.34 177 LYS A CA 1
ATOM 1364 C C . LYS A 1 177 ? -20.040 6.535 -5.201 1.00 36.34 177 LYS A C 1
ATOM 1366 O O . LYS A 1 177 ? -19.093 6.946 -4.528 1.00 36.34 177 LYS A O 1
ATOM 1371 N N . PHE A 1 178 ? -20.000 6.205 -6.489 1.00 37.94 178 PHE A N 1
ATOM 1372 C CA . PHE A 1 178 ? -18.924 6.531 -7.418 1.00 37.94 178 PHE A CA 1
ATOM 1373 C C . PHE A 1 178 ? -18.852 8.041 -7.640 1.00 37.94 178 PHE A C 1
ATOM 1375 O O . PHE A 1 178 ? -19.933 8.679 -7.617 1.00 37.94 178 PHE A O 1
#

Foldseek 3Di:
DDDDDDDDDDDDDPVVVLVVVLVLLVVLLVVLLVVLCCQQPVVPDQAALDDDPLCLDLDPVNVVVLVVVLVVLVVLLVVLVVVLVVLVPDPDHPSVVNSVSSVVNSVSSSVNSNSVSNVVSSCCQVVVPDPRRDHDDDDPDNDPSVVVSVVSVVVSLVVCVVPDDPVRPDVCSVDVDD